Protein AF-A0A7R8WXT2-F1 (afdb_monomer_lite)

Sequence (133 aa):
MSAAHSLGHPGIGGRECNRTSRGADSCDTLCCGRGYDTSPVLVTTRCRCRFHWCCRVECQQCNEWREIHTCKVRPPQQKVKPPNIQGRVGCPSEASNSSTNVHEKIWQTSRQRLPPAPDEALVILAERATRAF

InterPro domains:
  IPR005817 Wnt [PF00110] (5-72)
  IPR005817 Wnt [PTHR12027] (5-72)
  IPR043158 Wnt, C-terminal domain [G3DSA:3.30.2460.20] (13-72)

Organism: NCBI:txid163714

Foldseek 3Di:
DDDDPDPPDDALWQDWADCPDPDCRHCCNSLVNQFWDKDKDWDWDWDDWDDDPPDDIDTDTDIDIDITITHDRDPDPPPPPPPPPDDDDDDDDDDDDDDDDDPVPPVPPPPDDDDDDPPPPPPVVVVVPPPPD

Structure (mmCIF, N/CA/C/O backbone):
data_AF-A0A7R8WXT2-F1
#
_entry.id   AF-A0A7R8WXT2-F1
#
loop_
_atom_site.group_PDB
_atom_site.id
_atom_site.type_symbol
_atom_site.label_atom_id
_atom_site.label_alt_id
_atom_site.label_comp_id
_atom_site.label_asym_id
_atom_site.label_entity_id
_atom_site.label_seq_id
_atom_site.pdbx_PDB_ins_code
_atom_site.Cartn_x
_atom_site.Cartn_y
_atom_site.Cartn_z
_atom_site.occupancy
_atom_site.B_iso_or_equiv
_atom_site.auth_seq_id
_atom_site.auth_comp_id
_atom_site.auth_asym_id
_atom_site.auth_atom_id
_atom_site.pdbx_PDB_model_num
ATOM 1 N N . MET A 1 1 ? 3.563 21.322 -27.003 1.00 39.78 1 MET A N 1
ATOM 2 C CA . MET A 1 1 ? 2.653 20.346 -26.368 1.00 39.78 1 MET A CA 1
ATOM 3 C C . MET A 1 1 ? 2.522 19.164 -27.310 1.00 39.78 1 MET A C 1
ATOM 5 O O . MET A 1 1 ? 1.687 19.193 -28.201 1.00 39.78 1 MET A O 1
ATOM 9 N N . SER A 1 2 ? 3.424 18.190 -27.213 1.00 39.62 2 SER A N 1
ATOM 10 C CA . SER A 1 2 ? 3.443 17.066 -28.152 1.00 39.62 2 SER A CA 1
ATOM 11 C C . SER A 1 2 ? 2.533 15.962 -27.629 1.00 39.62 2 SER A C 1
ATOM 13 O O . SER A 1 2 ? 2.898 15.233 -26.709 1.00 39.62 2 SER A O 1
ATOM 15 N N . ALA A 1 3 ? 1.329 15.890 -28.192 1.00 55.09 3 ALA A N 1
ATOM 16 C CA . ALA A 1 3 ? 0.419 14.769 -28.037 1.00 55.09 3 ALA A CA 1
ATOM 17 C C . ALA A 1 3 ? 0.876 13.637 -28.967 1.00 55.09 3 ALA A C 1
ATOM 19 O O . ALA A 1 3 ? 0.879 13.792 -30.186 1.00 55.09 3 ALA A O 1
ATOM 20 N N . ALA A 1 4 ? 1.265 12.499 -28.395 1.00 51.97 4 ALA A N 1
ATOM 21 C CA . ALA A 1 4 ? 1.297 11.251 -29.139 1.00 51.97 4 ALA A CA 1
ATOM 22 C C . ALA A 1 4 ? -0.155 10.792 -29.318 1.00 51.97 4 ALA A C 1
ATOM 24 O O . ALA A 1 4 ? -0.841 10.492 -28.340 1.00 51.97 4 ALA A O 1
ATOM 25 N N . HIS A 1 5 ? -0.645 10.775 -30.555 1.00 64.44 5 HIS A N 1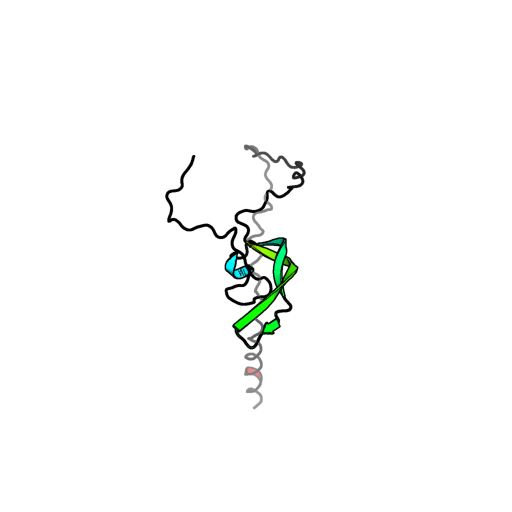
ATOM 26 C CA . HIS A 1 5 ? -1.898 10.107 -30.884 1.00 64.44 5 HIS A CA 1
ATOM 27 C C . HIS A 1 5 ? -1.612 8.603 -30.981 1.00 64.44 5 HIS A C 1
ATOM 29 O O . HIS A 1 5 ? -1.289 8.075 -32.039 1.00 64.44 5 HIS A O 1
ATOM 35 N N . SER A 1 6 ? -1.633 7.928 -29.837 1.00 54.97 6 SER A N 1
ATOM 36 C CA . SER A 1 6 ? -1.360 6.498 -29.705 1.00 54.97 6 SER A CA 1
ATOM 37 C C . SER A 1 6 ? -2.312 5.949 -28.655 1.00 54.97 6 SER A C 1
ATOM 39 O O . SER A 1 6 ? -2.297 6.467 -27.542 1.00 54.97 6 SER A O 1
ATOM 41 N N . LEU A 1 7 ? -3.152 4.980 -29.049 1.00 56.31 7 LEU A N 1
ATOM 42 C CA . LEU A 1 7 ? -4.060 4.156 -28.231 1.00 56.31 7 LEU A CA 1
ATOM 43 C C . LEU A 1 7 ? -4.052 4.532 -26.744 1.00 56.31 7 LEU A C 1
ATOM 45 O O . LEU A 1 7 ? -3.061 4.273 -26.066 1.00 56.31 7 LEU A O 1
ATOM 49 N N . GLY A 1 8 ? -5.143 5.140 -26.265 1.00 49.22 8 GLY A N 1
ATOM 50 C CA . GLY A 1 8 ? -5.321 5.639 -24.898 1.00 49.22 8 GLY A CA 1
ATOM 51 C C . GLY A 1 8 ? -5.174 4.562 -23.821 1.00 49.22 8 GLY A C 1
ATOM 52 O O . GLY A 1 8 ? -6.149 4.148 -23.204 1.00 49.22 8 GLY A O 1
ATOM 53 N N . HIS A 1 9 ? -3.946 4.110 -23.592 1.00 56.72 9 HIS A N 1
ATOM 54 C CA . HIS A 1 9 ? -3.579 3.197 -22.535 1.00 56.72 9 HIS A CA 1
ATOM 55 C C . HIS A 1 9 ? -2.861 4.005 -21.451 1.00 56.72 9 HIS A C 1
ATOM 57 O O . HIS A 1 9 ? -1.768 4.525 -21.705 1.00 56.72 9 HIS A O 1
ATOM 63 N N . PRO A 1 10 ? -3.445 4.144 -20.249 1.00 64.44 10 PRO A N 1
ATOM 64 C CA . PRO A 1 10 ? -2.744 4.756 -19.134 1.00 64.44 10 PRO A CA 1
ATOM 65 C C . PRO A 1 10 ? -1.491 3.922 -18.863 1.00 64.44 10 PRO A C 1
ATOM 67 O O . PRO A 1 10 ? -1.584 2.716 -18.623 1.00 64.44 10 PRO A O 1
ATOM 70 N N . GLY A 1 11 ? -0.319 4.557 -18.965 1.00 69.62 11 GLY A N 1
ATOM 71 C CA . GLY A 1 11 ? 0.967 3.904 -18.736 1.00 69.62 11 GLY A CA 1
ATOM 72 C C . GLY A 1 11 ? 1.009 3.135 -17.408 1.00 69.62 11 GLY A C 1
ATOM 73 O O . GLY A 1 11 ? 0.207 3.344 -16.503 1.00 69.62 11 GLY A O 1
ATOM 74 N N . ILE A 1 12 ? 1.964 2.220 -17.278 1.00 75.69 12 ILE A N 1
ATOM 75 C CA . ILE A 1 12 ? 2.044 1.288 -16.138 1.00 75.69 12 ILE A CA 1
ATOM 76 C C . ILE A 1 12 ? 2.392 1.936 -14.794 1.00 75.69 12 ILE A C 1
ATOM 78 O O . ILE A 1 12 ? 2.227 1.306 -13.754 1.00 75.69 12 ILE A O 1
ATOM 82 N N . GLY A 1 13 ? 2.916 3.160 -14.786 1.00 81.06 13 GLY A N 1
ATOM 83 C CA . GLY A 1 13 ? 3.381 3.757 -13.543 1.00 81.06 13 GLY A CA 1
ATOM 84 C C . GLY A 1 13 ? 2.278 4.493 -12.786 1.00 81.06 13 GLY A C 1
ATOM 85 O O . GLY A 1 13 ? 1.305 4.963 -13.371 1.00 81.06 13 GLY A O 1
ATOM 86 N N . GLY A 1 14 ? 2.429 4.553 -11.465 1.00 81.81 14 GLY A N 1
ATOM 87 C CA . GLY A 1 14 ? 1.360 4.992 -10.565 1.00 81.81 14 GLY A CA 1
ATOM 88 C C . GLY A 1 14 ? 0.401 3.872 -10.138 1.00 81.81 14 GLY A C 1
ATOM 89 O O . GLY A 1 14 ? -0.482 4.123 -9.327 1.00 81.81 14 GLY A O 1
ATOM 90 N N . ARG A 1 15 ? 0.571 2.641 -10.644 1.00 87.19 15 ARG A N 1
ATOM 91 C CA . ARG A 1 15 ? -0.215 1.472 -10.221 1.00 87.19 15 ARG A CA 1
ATOM 92 C C . ARG A 1 15 ? 0.313 0.917 -8.901 1.00 87.19 15 ARG A C 1
ATOM 94 O O . ARG A 1 15 ? 1.515 0.675 -8.797 1.00 87.19 15 ARG A O 1
ATOM 101 N N . GLU A 1 16 ? -0.573 0.711 -7.931 1.00 89.25 16 GLU A N 1
ATOM 102 C CA . GLU A 1 16 ? -0.248 0.001 -6.692 1.00 89.25 16 GLU A CA 1
ATOM 103 C C . GLU A 1 16 ? -0.043 -1.490 -6.987 1.00 89.25 16 GLU A C 1
ATOM 105 O O . GLU A 1 16 ? -0.782 -2.088 -7.772 1.00 89.25 16 GLU A O 1
ATOM 110 N N . CYS A 1 17 ? 0.979 -2.083 -6.382 1.00 89.44 17 CYS A N 1
ATOM 111 C CA . CYS A 1 17 ? 1.309 -3.491 -6.533 1.00 89.44 17 CYS A CA 1
ATOM 112 C C . CYS A 1 17 ? 1.622 -4.124 -5.175 1.00 89.44 17 CYS A C 1
ATOM 114 O O . CYS A 1 17 ? 1.987 -3.436 -4.221 1.00 89.44 17 CYS A O 1
ATOM 116 N N . ASN A 1 18 ? 1.513 -5.451 -5.076 1.00 90.44 18 ASN A N 1
ATOM 117 C CA . ASN A 1 18 ? 1.825 -6.158 -3.839 1.00 90.44 18 ASN A CA 1
ATOM 118 C C . ASN A 1 18 ? 3.152 -6.914 -3.965 1.00 90.44 18 ASN A C 1
ATOM 120 O O . ASN A 1 18 ? 3.263 -7.880 -4.718 1.00 90.44 18 ASN A O 1
ATOM 124 N N . ARG A 1 19 ? 4.158 -6.519 -3.176 1.00 86.88 19 ARG A N 1
ATOM 125 C CA . ARG A 1 19 ? 5.474 -7.177 -3.161 1.00 86.88 19 ARG A CA 1
ATOM 126 C C . ARG A 1 19 ? 5.430 -8.604 -2.606 1.00 86.88 19 ARG A C 1
ATOM 128 O O . ARG A 1 19 ? 6.264 -9.424 -2.965 1.00 86.88 19 ARG A O 1
ATOM 135 N N . THR A 1 20 ? 4.492 -8.902 -1.709 1.00 85.44 20 THR A N 1
ATOM 136 C CA . THR A 1 20 ? 4.408 -10.224 -1.059 1.00 85.44 20 THR A CA 1
ATOM 137 C C . THR A 1 20 ? 3.643 -11.253 -1.892 1.00 85.44 20 THR A C 1
ATOM 139 O O . THR A 1 20 ? 3.776 -12.454 -1.654 1.00 85.44 20 THR A O 1
ATOM 142 N N . SER A 1 21 ? 2.880 -10.803 -2.893 1.00 86.31 21 SER A N 1
ATOM 143 C CA . SER A 1 21 ? 2.208 -11.695 -3.836 1.00 86.31 21 SER A CA 1
ATOM 144 C C . SER A 1 21 ? 3.219 -12.307 -4.804 1.00 86.31 21 SER A C 1
ATOM 146 O O . SER A 1 21 ? 4.095 -11.619 -5.320 1.00 86.31 21 SER A O 1
ATOM 148 N N . ARG A 1 22 ? 3.079 -13.608 -5.075 1.00 80.25 22 ARG A N 1
ATOM 149 C CA . ARG A 1 22 ? 3.867 -14.341 -6.084 1.00 80.25 22 ARG A CA 1
ATOM 150 C C . ARG A 1 22 ? 3.107 -14.544 -7.403 1.00 80.25 22 ARG A C 1
ATOM 152 O O . ARG A 1 22 ? 3.603 -15.231 -8.286 1.00 80.25 22 ARG A O 1
ATOM 159 N N . GLY A 1 23 ? 1.889 -14.006 -7.508 1.00 83.25 23 GLY A N 1
ATOM 160 C CA . GLY A 1 23 ? 0.999 -14.191 -8.657 1.00 83.25 23 GLY A CA 1
ATOM 161 C C . GLY A 1 23 ? 1.001 -13.012 -9.632 1.00 83.25 23 GLY A C 1
ATOM 162 O O . GLY A 1 23 ? 1.949 -12.226 -9.690 1.00 83.25 23 GLY A O 1
ATOM 163 N N . ALA A 1 24 ? -0.103 -12.859 -10.365 1.00 83.81 24 ALA A N 1
ATOM 164 C CA . ALA A 1 24 ? -0.317 -11.749 -11.298 1.00 83.81 24 ALA A CA 1
ATOM 165 C C . ALA A 1 24 ? -0.320 -10.368 -10.613 1.00 83.81 24 ALA A C 1
ATOM 167 O O . ALA A 1 24 ? 0.007 -9.377 -11.257 1.00 83.81 24 ALA A O 1
ATOM 168 N N . ASP A 1 25 ? -0.607 -10.319 -9.307 1.00 84.62 25 ASP A N 1
ATOM 169 C CA . ASP A 1 25 ? -0.597 -9.089 -8.499 1.00 84.62 25 ASP A CA 1
ATOM 170 C C . ASP A 1 25 ? 0.797 -8.713 -7.967 1.00 84.62 25 ASP A C 1
ATOM 172 O O . ASP A 1 25 ? 0.954 -7.743 -7.217 1.00 84.62 25 ASP A O 1
ATOM 176 N N . SER A 1 26 ? 1.817 -9.509 -8.304 1.00 90.94 26 SER A N 1
ATOM 177 C CA . SER A 1 26 ? 3.196 -9.230 -7.916 1.00 90.94 26 SER A CA 1
ATOM 178 C C . SER A 1 26 ? 3.698 -7.958 -8.592 1.00 90.94 26 SER A C 1
ATOM 180 O O . SER A 1 26 ? 3.446 -7.712 -9.773 1.00 90.94 26 SER A O 1
ATOM 182 N N . CYS A 1 27 ? 4.467 -7.156 -7.858 1.00 89.19 27 CYS A N 1
ATOM 183 C CA . CYS A 1 27 ? 5.092 -5.957 -8.413 1.00 89.19 27 CYS A CA 1
ATOM 184 C C . CYS A 1 27 ? 6.005 -6.250 -9.613 1.00 89.19 27 CYS A C 1
ATOM 186 O O . CYS A 1 27 ? 6.071 -5.442 -10.536 1.00 89.19 27 CYS A O 1
ATOM 188 N N . ASP A 1 28 ? 6.676 -7.402 -9.642 1.00 87.81 28 ASP A N 1
ATOM 189 C CA . ASP A 1 28 ? 7.551 -7.769 -10.759 1.00 87.81 28 ASP A CA 1
ATOM 190 C C . ASP A 1 28 ? 6.754 -7.969 -12.053 1.00 87.81 28 ASP A C 1
ATOM 192 O O . ASP A 1 28 ? 7.171 -7.510 -13.120 1.00 87.81 28 ASP A O 1
ATOM 196 N N . THR A 1 29 ? 5.563 -8.565 -11.943 1.00 87.88 29 THR A N 1
ATOM 197 C CA . THR A 1 29 ? 4.661 -8.788 -13.079 1.00 87.88 29 THR A CA 1
ATOM 198 C C . THR A 1 29 ? 3.914 -7.505 -13.452 1.00 87.88 29 THR A C 1
ATOM 200 O O . THR A 1 29 ? 3.970 -7.073 -14.603 1.00 87.88 29 THR A O 1
ATOM 203 N N . LEU A 1 30 ? 3.283 -6.831 -12.483 1.00 87.62 30 LEU A N 1
ATOM 204 C CA . LEU A 1 30 ? 2.501 -5.607 -12.711 1.00 87.62 30 LEU A CA 1
ATOM 205 C C . LEU A 1 30 ? 3.350 -4.442 -13.230 1.00 87.62 30 LEU A C 1
ATOM 207 O O . LEU A 1 30 ? 2.907 -3.688 -14.097 1.00 87.62 30 LEU A O 1
ATOM 211 N N . CYS A 1 31 ? 4.581 -4.304 -12.733 1.00 88.25 31 CYS A N 1
ATOM 212 C CA . CYS A 1 31 ? 5.502 -3.250 -13.151 1.00 88.25 31 CYS A CA 1
ATOM 213 C C . CYS A 1 31 ? 6.446 -3.696 -14.284 1.00 88.25 31 CYS A C 1
ATOM 215 O O . CYS A 1 31 ? 7.386 -2.965 -14.612 1.00 88.25 31 CYS A O 1
ATOM 217 N N . CYS A 1 32 ? 6.217 -4.872 -14.889 1.00 86.69 32 CYS A N 1
ATOM 218 C CA . CYS A 1 32 ? 6.996 -5.411 -16.012 1.00 86.69 32 CYS A CA 1
ATOM 219 C C . CYS A 1 32 ? 8.519 -5.436 -15.749 1.00 86.69 32 CYS A C 1
ATOM 221 O O . CYS A 1 32 ? 9.308 -5.100 -16.634 1.00 86.69 32 CYS A O 1
ATOM 223 N N . GLY A 1 33 ? 8.938 -5.723 -14.513 1.00 84.31 33 GLY A N 1
ATOM 224 C CA . GLY A 1 33 ? 10.349 -5.753 -14.110 1.00 84.31 33 GLY A CA 1
ATOM 225 C C . GLY A 1 33 ? 11.059 -4.391 -14.023 1.00 84.31 33 GLY A C 1
ATOM 226 O O . GLY A 1 33 ? 12.274 -4.351 -13.851 1.00 84.31 33 GLY A O 1
ATOM 227 N N . ARG A 1 34 ? 10.347 -3.257 -14.115 1.00 84.56 34 ARG A N 1
ATOM 228 C CA . ARG A 1 34 ? 10.949 -1.902 -14.040 1.00 84.56 34 ARG A CA 1
ATOM 229 C C . ARG A 1 34 ? 11.186 -1.396 -12.613 1.00 84.56 34 ARG A C 1
ATOM 231 O O . ARG A 1 34 ? 11.718 -0.302 -12.421 1.00 84.56 34 ARG A O 1
ATOM 238 N N . GLY A 1 35 ? 10.781 -2.185 -11.622 1.00 87.12 35 GLY A N 1
ATOM 239 C CA . GLY A 1 35 ? 10.819 -1.828 -10.211 1.00 87.12 35 GLY A CA 1
ATOM 240 C C . GLY A 1 35 ? 9.672 -0.914 -9.772 1.00 87.12 35 GLY A C 1
ATOM 241 O O . GLY A 1 35 ? 8.859 -0.431 -10.565 1.00 87.12 35 GLY A O 1
ATOM 242 N N . TYR A 1 36 ? 9.625 -0.683 -8.466 1.00 89.56 36 TYR A N 1
ATOM 243 C CA . TYR A 1 36 ? 8.576 0.056 -7.769 1.00 89.56 36 TYR A CA 1
ATOM 244 C C . TYR A 1 36 ? 9.194 0.977 -6.706 1.00 89.56 36 TYR A C 1
ATOM 246 O O . TYR A 1 36 ? 10.347 0.795 -6.300 1.00 89.56 36 TYR A O 1
ATOM 254 N N . ASP A 1 37 ? 8.456 2.007 -6.305 1.00 89.38 37 ASP A N 1
ATOM 255 C CA . ASP A 1 37 ? 8.764 2.847 -5.146 1.00 89.38 37 ASP A CA 1
ATOM 256 C C . ASP A 1 37 ? 7.950 2.376 -3.948 1.00 89.38 37 ASP A C 1
ATOM 258 O O . ASP A 1 37 ? 6.806 1.964 -4.101 1.00 89.38 37 ASP A O 1
ATOM 262 N N . THR A 1 38 ? 8.547 2.424 -2.759 1.00 90.94 38 THR A N 1
ATOM 263 C CA . THR A 1 38 ? 7.869 2.088 -1.502 1.00 90.94 38 THR A CA 1
ATOM 264 C C . THR A 1 38 ? 7.745 3.353 -0.679 1.00 90.94 38 THR A C 1
ATOM 266 O O . THR A 1 38 ? 8.756 3.993 -0.396 1.00 90.94 38 THR A O 1
ATOM 269 N N . SER A 1 39 ? 6.519 3.726 -0.325 1.00 89.88 39 SER A N 1
ATOM 270 C CA . SER A 1 39 ? 6.248 4.913 0.486 1.00 89.88 39 SER A CA 1
ATOM 271 C C . SER A 1 39 ? 5.422 4.536 1.716 1.00 89.88 39 SER A C 1
ATOM 273 O O . SER A 1 39 ? 4.391 3.876 1.564 1.00 89.88 39 SER A O 1
ATOM 275 N N . PRO A 1 40 ? 5.841 4.937 2.930 1.00 91.56 40 PRO A N 1
ATOM 276 C CA . PRO A 1 40 ? 5.026 4.771 4.122 1.00 91.56 40 PRO A CA 1
ATOM 277 C C . PRO A 1 40 ? 3.891 5.797 4.111 1.00 91.56 40 PRO A C 1
ATOM 279 O O . PRO A 1 40 ? 4.122 6.999 3.971 1.00 91.56 40 PRO A O 1
ATOM 282 N N . VAL A 1 41 ? 2.662 5.327 4.281 1.00 93.56 41 VAL A N 1
ATOM 283 C CA . VAL A 1 41 ? 1.472 6.168 4.405 1.00 93.56 41 VAL A CA 1
ATOM 284 C C . VAL A 1 41 ? 0.746 5.859 5.706 1.00 93.56 41 VAL A C 1
ATOM 286 O O . VAL A 1 41 ? 0.716 4.717 6.167 1.00 93.56 41 VAL A O 1
ATOM 289 N N . LEU A 1 42 ? 0.150 6.885 6.304 1.00 94.88 42 LEU A N 1
ATOM 290 C CA . LEU A 1 42 ? -0.715 6.719 7.462 1.00 94.88 42 LEU A CA 1
ATOM 291 C C . LEU A 1 42 ? -2.138 6.440 6.973 1.00 94.88 42 LEU A C 1
ATOM 293 O O . LEU A 1 42 ? -2.774 7.309 6.380 1.00 94.88 42 LEU A O 1
ATOM 297 N N . VAL A 1 43 ? -2.633 5.229 7.213 1.00 94.25 43 VAL A N 1
ATOM 298 C CA . VAL A 1 43 ? -3.973 4.797 6.809 1.00 94.25 43 VAL A CA 1
ATOM 299 C C . VAL A 1 43 ? -4.888 4.786 8.023 1.00 94.25 43 VAL A C 1
ATOM 301 O O . VAL A 1 43 ? -4.631 4.100 9.012 1.00 94.25 43 VAL A O 1
ATOM 304 N N . THR A 1 44 ? -5.992 5.520 7.934 1.00 95.94 44 THR A N 1
ATOM 305 C CA . THR A 1 44 ? -7.058 5.467 8.934 1.00 95.94 44 THR A CA 1
ATOM 306 C C . THR A 1 44 ? -8.002 4.315 8.609 1.00 95.94 44 THR A C 1
ATOM 308 O O . THR A 1 44 ? -8.707 4.328 7.602 1.00 95.94 44 THR A O 1
ATOM 311 N N . THR A 1 45 ? -8.023 3.305 9.470 1.00 96.06 45 THR A N 1
ATOM 312 C CA . THR A 1 45 ? -8.880 2.122 9.356 1.00 96.06 45 THR A CA 1
ATOM 313 C C . THR A 1 45 ? -9.875 2.064 10.512 1.00 96.06 45 THR A C 1
ATOM 315 O O . THR A 1 45 ? -9.693 2.688 11.558 1.00 96.06 45 THR A O 1
ATOM 318 N N . ARG A 1 46 ? -10.971 1.321 10.333 1.00 95.44 46 ARG A N 1
ATOM 319 C CA . ARG A 1 46 ? -11.920 1.052 11.420 1.00 95.44 46 ARG A CA 1
ATOM 320 C C . ARG A 1 46 ? -11.488 -0.205 12.164 1.00 95.44 46 ARG A C 1
ATOM 322 O O . ARG A 1 46 ? -11.350 -1.264 11.563 1.00 95.44 46 ARG A O 1
ATOM 329 N N . CYS A 1 47 ? -11.301 -0.083 13.469 1.00 95.50 47 CYS A N 1
ATOM 330 C CA . CYS A 1 47 ? -10.813 -1.134 14.352 1.00 95.50 47 CYS A CA 1
ATOM 331 C C . CYS A 1 47 ? -11.748 -1.300 15.560 1.00 95.50 47 CYS A C 1
ATOM 333 O O . CYS A 1 47 ? -12.571 -0.430 15.855 1.00 95.50 47 CYS A O 1
ATOM 335 N N . ARG A 1 48 ? -11.602 -2.419 16.285 1.00 94.31 48 ARG A N 1
ATOM 336 C CA . ARG A 1 48 ? -12.330 -2.707 17.541 1.00 94.31 48 ARG A CA 1
ATOM 337 C C . ARG A 1 48 ? -13.846 -2.493 17.430 1.00 94.31 48 ARG A C 1
ATOM 339 O O . ARG A 1 48 ? -14.456 -1.839 18.273 1.00 94.31 48 ARG A O 1
ATOM 346 N N . CYS A 1 49 ? -14.439 -3.034 16.371 1.00 96.25 49 CYS A N 1
ATOM 347 C CA . CYS A 1 49 ? -15.873 -2.937 16.147 1.00 96.25 49 CYS A CA 1
ATOM 348 C C . CYS A 1 49 ? -16.650 -3.777 17.169 1.00 96.25 49 CYS A C 1
ATOM 350 O O . CYS A 1 49 ? -16.345 -4.953 17.369 1.00 96.25 49 CYS A O 1
ATOM 352 N N . ARG A 1 50 ? -17.666 -3.182 17.794 1.00 94.81 50 ARG A N 1
ATOM 353 C CA . ARG A 1 50 ? -18.635 -3.863 18.655 1.00 94.81 50 ARG A CA 1
ATOM 354 C C . ARG A 1 50 ? -19.973 -3.935 17.942 1.00 94.81 50 ARG A C 1
ATOM 356 O O . ARG A 1 50 ? -20.473 -2.930 17.440 1.00 94.81 50 ARG A O 1
ATOM 363 N N . PHE A 1 51 ? -20.533 -5.135 17.895 1.00 95.81 51 PHE A N 1
ATOM 364 C CA . PHE A 1 51 ? -21.851 -5.371 17.334 1.00 95.81 51 PHE A CA 1
ATOM 365 C C . PHE A 1 51 ? -22.898 -5.262 18.439 1.00 95.81 51 PHE A C 1
ATOM 367 O O . PHE A 1 51 ? -22.889 -6.035 19.395 1.00 95.81 51 PHE A O 1
ATOM 374 N N . HIS A 1 52 ? -23.799 -4.298 18.299 1.00 94.12 52 HIS A N 1
ATOM 375 C CA . HIS A 1 52 ? -24.992 -4.181 19.118 1.00 94.12 52 HIS A CA 1
ATOM 376 C C . HIS A 1 52 ? -26.094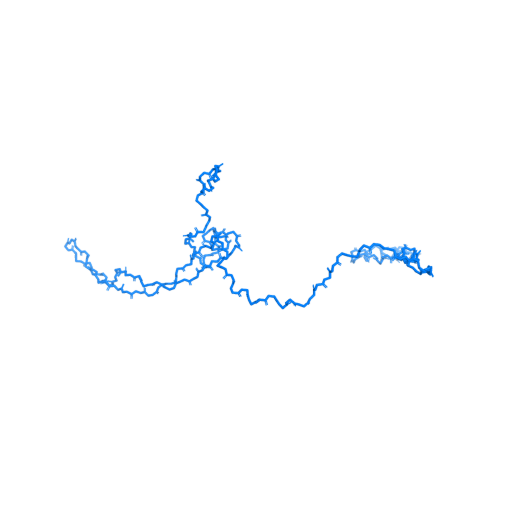 -4.991 18.456 1.00 94.12 52 HIS A C 1
ATOM 378 O O . HIS A 1 52 ? -26.582 -4.624 17.384 1.00 94.12 52 HIS A O 1
ATOM 384 N N . TRP A 1 53 ? -26.479 -6.080 19.123 1.00 89.88 53 TRP A N 1
ATOM 385 C CA . TRP A 1 53 ? -27.441 -7.077 18.644 1.00 89.88 53 TRP A CA 1
ATOM 386 C C . TRP A 1 53 ? -28.817 -6.504 18.277 1.00 89.88 53 TRP A C 1
ATOM 388 O O . TRP A 1 53 ? -29.583 -7.157 17.580 1.00 89.88 53 TRP A O 1
ATOM 398 N N . CYS A 1 54 ? -29.109 -5.263 18.673 1.00 89.12 54 CYS A N 1
ATOM 399 C CA . CYS A 1 54 ? -30.266 -4.542 18.175 1.00 89.12 54 CYS A CA 1
ATOM 400 C C . CYS A 1 54 ? -30.141 -4.247 16.671 1.00 89.12 54 CYS A C 1
ATOM 402 O O . CYS A 1 54 ? -30.907 -4.822 15.907 1.00 89.12 54 CYS A O 1
ATOM 404 N N . CYS A 1 55 ? -29.208 -3.394 16.219 1.00 91.00 55 CYS A N 1
ATOM 405 C CA . CYS A 1 55 ? -29.110 -3.010 14.796 1.00 91.00 55 CYS A CA 1
ATOM 406 C C . CYS A 1 55 ? -27.783 -2.344 14.353 1.00 91.00 55 CYS A C 1
ATOM 408 O O . CYS A 1 55 ? -27.729 -1.820 13.238 1.00 91.00 55 CYS A O 1
ATOM 410 N N . ARG A 1 56 ? -26.745 -2.218 15.196 1.00 94.19 56 ARG A N 1
ATOM 411 C CA . ARG A 1 56 ? -25.638 -1.276 14.911 1.00 94.19 56 ARG A CA 1
ATOM 412 C C . ARG A 1 56 ? -24.263 -1.868 15.174 1.00 94.19 56 ARG A C 1
ATOM 414 O O . ARG A 1 56 ? -24.032 -2.499 16.195 1.00 94.19 56 ARG A O 1
ATOM 421 N N . VAL A 1 57 ? -23.322 -1.586 14.278 1.00 96.12 57 VAL A N 1
ATOM 422 C CA . VAL A 1 57 ? -21.892 -1.816 14.506 1.00 96.12 57 VAL A CA 1
ATOM 423 C C . VAL A 1 57 ? -21.244 -0.481 14.863 1.00 96.12 57 VAL A C 1
ATOM 425 O O . VAL A 1 57 ? -21.307 0.464 14.079 1.00 96.12 57 VAL A O 1
ATOM 428 N N . GLU A 1 58 ? -20.609 -0.400 16.027 1.00 95.44 58 GLU A N 1
ATOM 429 C CA . GLU A 1 58 ? -19.826 0.764 16.450 1.00 95.44 58 GLU A CA 1
ATOM 430 C C . GLU A 1 58 ? -18.337 0.432 16.394 1.00 95.44 58 GLU A C 1
ATOM 432 O O . GLU A 1 58 ? -17.888 -0.509 17.042 1.00 95.44 58 GLU A O 1
ATOM 437 N N . CYS A 1 59 ? -17.562 1.199 15.626 1.00 97.25 59 CYS A N 1
ATOM 438 C CA . CYS A 1 59 ? -16.121 0.997 15.458 1.00 97.25 59 CYS A CA 1
ATOM 439 C C . CYS A 1 59 ? -15.332 2.233 15.889 1.00 97.25 59 CYS A C 1
ATOM 441 O O . CYS A 1 59 ? -15.797 3.362 15.742 1.00 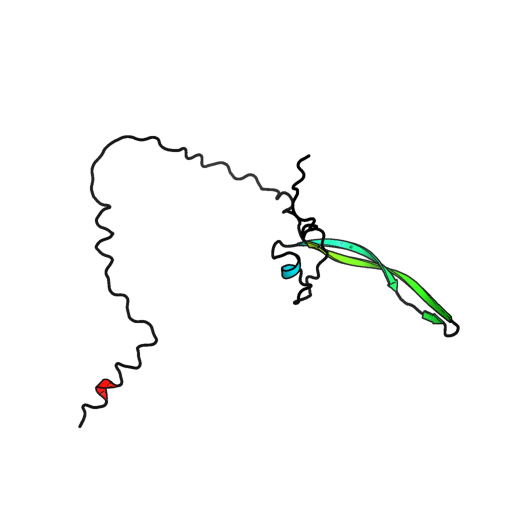97.25 59 CYS A O 1
ATOM 443 N N . GLN A 1 60 ? -14.099 2.016 16.339 1.00 96.81 60 GLN A N 1
ATOM 444 C CA . GLN A 1 60 ? -13.122 3.077 16.582 1.00 96.81 60 GLN A CA 1
ATOM 445 C C . GLN A 1 60 ? -12.314 3.344 15.303 1.00 96.81 60 GLN A C 1
ATOM 447 O O . GLN A 1 60 ? -12.168 2.456 14.462 1.00 96.81 60 GLN A O 1
ATOM 452 N N . GLN A 1 61 ? -11.784 4.558 15.143 1.00 96.94 61 GLN A N 1
ATOM 453 C CA . GLN A 1 61 ? -10.803 4.857 14.094 1.00 96.94 61 GLN A CA 1
ATOM 454 C C . GLN A 1 61 ? -9.395 4.602 14.636 1.00 96.94 61 GLN A C 1
ATOM 456 O O . GLN A 1 61 ? -9.008 5.177 15.651 1.00 96.94 61 GLN A O 1
ATOM 461 N N . CYS A 1 62 ? -8.645 3.737 13.962 1.00 96.31 62 CYS A N 1
ATOM 462 C CA . CYS A 1 62 ? -7.237 3.479 14.226 1.00 96.31 62 CYS A CA 1
ATOM 463 C C . CYS A 1 62 ? -6.404 3.995 13.058 1.00 96.31 62 CYS A C 1
ATOM 465 O O . CYS A 1 62 ? -6.731 3.741 11.902 1.00 96.31 62 CYS A O 1
ATOM 467 N N . ASN A 1 63 ? -5.295 4.658 13.361 1.00 96.12 63 ASN A N 1
ATOM 468 C CA . ASN A 1 63 ? -4.314 5.042 12.357 1.00 96.12 63 ASN A CA 1
ATOM 469 C C . ASN A 1 63 ? -3.179 4.020 12.370 1.00 96.12 63 ASN A C 1
ATOM 471 O O . ASN A 1 63 ? -2.619 3.731 13.426 1.00 96.12 63 ASN A O 1
ATOM 475 N N . GLU A 1 64 ? -2.859 3.472 11.207 1.00 94.44 64 GLU A N 1
ATOM 476 C CA . GLU A 1 64 ? -1.821 2.463 11.030 1.00 94.44 64 GLU A CA 1
ATOM 477 C C . GLU A 1 64 ? -0.880 2.895 9.904 1.00 94.44 64 GLU A C 1
ATOM 479 O O . GLU A 1 64 ? -1.324 3.385 8.866 1.00 94.44 64 GLU A O 1
ATOM 484 N N . TRP A 1 65 ? 0.424 2.714 10.103 1.00 93.75 65 TRP A N 1
ATOM 485 C CA . TRP A 1 65 ? 1.403 2.909 9.039 1.00 93.75 65 TRP A CA 1
ATOM 486 C C . TRP A 1 65 ? 1.388 1.704 8.104 1.00 93.75 65 TRP A C 1
ATOM 488 O O . TRP A 1 65 ? 1.585 0.574 8.545 1.00 93.75 65 TRP A O 1
ATOM 498 N N . ARG A 1 66 ? 1.182 1.946 6.810 1.00 90.81 66 ARG A N 1
ATOM 499 C CA . ARG A 1 66 ? 1.285 0.921 5.768 1.00 90.81 66 ARG A CA 1
ATOM 500 C C . ARG A 1 66 ? 2.276 1.338 4.701 1.00 90.81 66 ARG A C 1
ATOM 502 O O . ARG A 1 66 ? 2.365 2.507 4.339 1.00 90.81 66 ARG A O 1
ATOM 509 N N . GLU A 1 67 ? 3.007 0.359 4.191 1.00 91.50 67 GLU A N 1
ATOM 510 C CA . GLU A 1 67 ? 3.860 0.531 3.023 1.00 91.50 67 GLU A CA 1
ATOM 511 C C . GLU A 1 67 ? 3.019 0.324 1.765 1.00 91.50 67 GLU A C 1
ATOM 513 O O . GLU A 1 67 ? 2.456 -0.751 1.562 1.00 91.50 67 GLU A O 1
ATOM 518 N N . ILE A 1 68 ? 2.936 1.351 0.924 1.00 91.44 68 ILE A N 1
ATOM 519 C CA . ILE A 1 68 ? 2.354 1.237 -0.413 1.00 91.44 68 ILE A CA 1
ATOM 520 C C . ILE A 1 68 ? 3.495 1.114 -1.418 1.00 91.44 68 ILE A C 1
ATOM 522 O O . ILE A 1 68 ? 4.459 1.888 -1.371 1.00 91.44 68 ILE A O 1
ATOM 526 N N . HIS A 1 69 ? 3.380 0.143 -2.325 1.00 92.25 69 HIS A N 1
ATOM 527 C CA . HIS A 1 69 ? 4.327 -0.059 -3.416 1.00 92.25 69 HIS A CA 1
ATOM 528 C C . HIS A 1 69 ? 3.702 0.373 -4.739 1.00 92.25 69 HIS A C 1
ATOM 530 O O . HIS A 1 69 ? 2.646 -0.129 -5.115 1.00 92.25 69 HIS A O 1
ATOM 536 N N . THR A 1 70 ? 4.372 1.264 -5.466 1.00 90.75 70 THR A N 1
ATOM 537 C CA . THR A 1 70 ? 3.832 1.855 -6.695 1.00 90.75 70 THR A CA 1
ATOM 538 C C . THR A 1 70 ? 4.800 1.685 -7.859 1.00 90.75 70 THR A C 1
ATOM 540 O O . THR A 1 70 ? 5.993 1.964 -7.731 1.00 90.75 70 THR A O 1
ATOM 543 N N . CYS A 1 71 ? 4.301 1.260 -9.021 1.00 89.69 71 CYS A N 1
ATOM 544 C CA . CYS A 1 71 ? 5.119 1.072 -10.217 1.00 89.69 71 CYS A CA 1
ATOM 545 C C . CYS A 1 71 ? 5.752 2.381 -10.710 1.00 89.69 71 CYS A C 1
ATOM 547 O O . CYS A 1 71 ? 5.091 3.422 -10.813 1.00 89.69 71 CYS A O 1
ATOM 549 N N . LYS A 1 72 ? 7.024 2.305 -11.114 1.00 87.31 72 LYS A N 1
ATOM 550 C CA . LYS A 1 72 ? 7.783 3.436 -11.665 1.00 87.31 72 LYS A CA 1
ATOM 551 C C . LYS A 1 72 ? 7.372 3.729 -13.113 1.00 87.31 72 LYS A C 1
ATOM 553 O O . LYS A 1 72 ? 7.495 2.869 -13.979 1.00 87.31 72 LYS A O 1
ATOM 558 N N . VAL A 1 73 ? 6.916 4.956 -13.404 1.00 71.75 73 VAL A N 1
ATOM 559 C CA . VAL A 1 73 ? 6.578 5.405 -14.782 1.00 71.75 73 VAL A CA 1
ATOM 560 C C . VAL A 1 73 ? 7.850 5.626 -15.610 1.00 71.75 73 VAL A C 1
ATOM 562 O O . VAL A 1 73 ? 7.916 5.310 -16.795 1.00 71.75 73 VAL A O 1
ATOM 565 N N . ARG A 1 74 ? 8.863 6.205 -14.968 1.00 63.78 74 ARG A N 1
ATOM 566 C CA . ARG A 1 74 ? 10.207 6.493 -15.469 1.00 63.78 74 ARG A CA 1
ATOM 567 C C . ARG A 1 74 ? 11.142 6.455 -14.261 1.00 63.78 74 ARG A C 1
ATOM 569 O O . ARG A 1 74 ? 10.665 6.715 -13.154 1.00 63.78 74 ARG A O 1
ATOM 576 N N . PRO A 1 75 ? 12.435 6.134 -14.430 1.00 53.38 75 PRO A N 1
ATOM 577 C CA . PRO A 1 75 ? 13.372 6.274 -13.329 1.00 53.38 75 PRO A CA 1
ATOM 578 C C . PRO A 1 75 ? 13.257 7.708 -12.782 1.00 53.38 75 PRO A C 1
ATOM 580 O O . PRO A 1 75 ? 13.237 8.649 -13.587 1.00 53.38 75 PRO A O 1
ATOM 583 N N . PRO A 1 76 ? 13.156 7.907 -11.451 1.00 55.38 76 PRO A N 1
ATOM 584 C CA . PRO A 1 76 ? 13.446 9.220 -10.893 1.00 55.38 76 PRO A CA 1
ATOM 585 C C . PRO A 1 76 ? 14.826 9.581 -11.421 1.00 55.38 76 PRO A C 1
ATOM 587 O O . PRO A 1 76 ? 15.670 8.686 -11.514 1.00 55.38 76 PRO A O 1
ATOM 590 N N . GLN A 1 77 ? 15.036 10.833 -11.838 1.00 52.06 77 GLN A N 1
ATOM 591 C CA . GLN A 1 77 ? 16.362 11.282 -12.238 1.00 52.06 77 GLN A CA 1
ATOM 592 C C . GLN A 1 77 ? 17.338 10.792 -11.180 1.00 52.06 77 GLN A C 1
ATOM 594 O O . GLN A 1 77 ? 17.314 11.251 -10.035 1.00 52.06 77 GLN A O 1
ATOM 599 N N . GLN A 1 78 ? 18.112 9.768 -11.551 1.00 54.44 78 GLN A N 1
ATOM 600 C CA . GLN A 1 78 ? 19.203 9.294 -10.740 1.00 54.44 78 GLN A CA 1
ATOM 601 C C . GLN A 1 78 ? 19.956 10.566 -10.400 1.00 54.44 78 GLN A C 1
ATOM 603 O O . GLN A 1 78 ? 20.244 11.375 -11.286 1.00 54.44 78 GLN A O 1
ATOM 608 N N . LYS A 1 79 ? 20.281 10.760 -9.125 1.00 49.81 79 LYS A N 1
ATOM 609 C CA . LYS A 1 79 ? 21.483 11.520 -8.824 1.00 49.81 79 LYS A CA 1
ATOM 610 C C . LYS A 1 79 ? 22.618 10.743 -9.481 1.00 49.81 79 LYS A C 1
ATOM 612 O O . LYS A 1 79 ? 23.244 9.893 -8.857 1.00 49.81 79 LYS A O 1
ATOM 617 N N . VAL A 1 80 ? 22.807 10.958 -10.779 1.00 54.81 80 VAL A N 1
ATOM 618 C CA . VAL A 1 80 ? 23.976 10.530 -11.512 1.00 54.81 80 VAL A CA 1
ATOM 619 C C . VAL A 1 80 ? 25.067 11.342 -10.845 1.00 54.81 80 VAL A C 1
ATOM 621 O O . VAL A 1 80 ? 25.173 12.549 -11.062 1.00 54.81 80 VAL A O 1
ATOM 624 N N . LYS A 1 81 ? 25.829 10.712 -9.944 1.00 45.50 81 LYS A N 1
ATOM 625 C CA . LYS A 1 81 ? 27.153 11.230 -9.611 1.00 45.50 81 LYS A CA 1
ATOM 626 C C . LYS A 1 81 ? 27.807 11.478 -10.970 1.00 45.50 81 LYS A C 1
ATOM 628 O O . LYS A 1 81 ? 27.772 10.550 -11.784 1.00 45.50 81 LYS A O 1
ATOM 633 N N . PRO A 1 82 ? 28.281 12.702 -11.255 1.00 58.44 82 PRO A N 1
ATOM 634 C CA . PRO A 1 82 ? 28.753 13.037 -12.585 1.00 58.44 82 PRO A CA 1
ATOM 635 C C . PRO A 1 82 ? 29.717 11.942 -13.046 1.00 58.44 82 PRO A C 1
ATOM 637 O O . PRO A 1 82 ? 30.555 11.509 -12.242 1.00 58.44 82 PRO A O 1
ATOM 640 N N . PRO A 1 83 ? 29.578 11.441 -14.285 1.00 59.75 83 PRO A N 1
ATOM 641 C CA . PRO A 1 83 ? 30.610 10.591 -14.841 1.00 59.75 83 PRO A CA 1
ATOM 642 C C . PRO A 1 83 ? 31.920 11.364 -14.713 1.00 59.75 83 PRO A C 1
ATOM 644 O O . PRO A 1 83 ? 31.983 12.551 -15.034 1.00 59.75 83 PRO A O 1
ATOM 647 N N . ASN A 1 84 ? 32.945 10.714 -14.169 1.00 59.22 84 ASN A N 1
ATOM 648 C CA . ASN A 1 84 ? 34.287 11.260 -14.210 1.00 59.22 84 ASN A CA 1
ATOM 649 C C . ASN A 1 84 ? 34.655 11.405 -15.694 1.00 59.22 84 ASN A C 1
ATOM 651 O O . ASN A 1 84 ? 34.903 10.407 -16.370 1.00 59.22 84 ASN A O 1
ATOM 655 N N . ILE A 1 85 ? 34.588 12.629 -16.225 1.00 64.38 85 ILE A N 1
ATOM 656 C CA . ILE A 1 85 ? 34.969 12.927 -17.604 1.00 64.38 85 ILE A CA 1
ATOM 657 C C . ILE A 1 85 ? 36.496 12.961 -17.641 1.00 64.38 85 ILE A C 1
ATOM 659 O O . ILE A 1 85 ? 37.118 14.018 -17.586 1.00 64.38 85 ILE A O 1
ATOM 663 N N . GLN A 1 86 ? 37.100 11.784 -17.752 1.00 55.09 86 GLN A N 1
ATOM 664 C CA . GLN A 1 86 ? 38.471 11.625 -18.218 1.00 55.09 86 GLN A CA 1
ATOM 665 C C . GLN A 1 86 ? 38.505 10.480 -19.219 1.0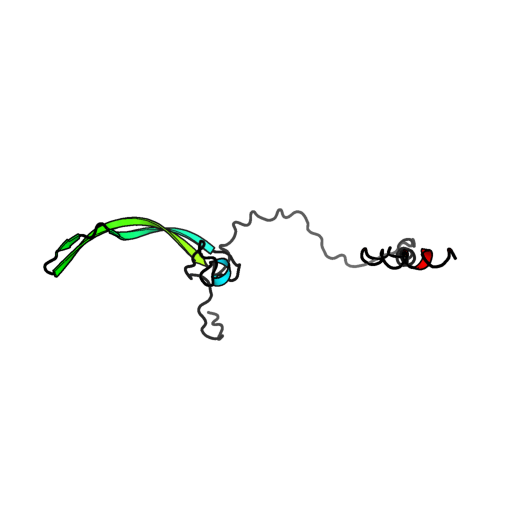0 55.09 86 GLN A C 1
ATOM 667 O O . GLN A 1 86 ? 38.555 9.306 -18.870 1.00 55.09 86 GLN A O 1
ATOM 672 N N . GLY A 1 87 ? 38.407 10.867 -20.490 1.00 46.66 87 GLY A N 1
ATOM 673 C CA . GLY A 1 87 ? 38.442 9.947 -21.617 1.00 46.66 87 GLY A CA 1
ATOM 674 C C . GLY A 1 87 ? 37.806 10.542 -22.863 1.00 46.66 87 GLY A C 1
ATOM 675 O O . GLY A 1 87 ? 36.827 10.016 -23.377 1.00 46.66 87 GLY A O 1
ATOM 676 N N . ARG A 1 88 ? 38.335 11.671 -23.340 1.00 57.88 88 ARG A N 1
ATOM 677 C CA . ARG A 1 88 ? 38.068 12.139 -24.701 1.00 57.88 88 ARG A CA 1
ATOM 678 C C . ARG A 1 88 ? 38.950 11.293 -25.619 1.00 57.88 88 ARG A C 1
ATOM 680 O O . ARG A 1 88 ? 40.166 11.432 -25.559 1.00 57.88 88 ARG A O 1
ATOM 687 N N . VAL A 1 89 ? 38.368 10.432 -26.447 1.00 55.12 89 VAL A N 1
ATOM 688 C CA . VAL A 1 89 ? 39.086 9.834 -27.581 1.00 55.12 89 VAL A CA 1
ATOM 689 C C . VAL A 1 89 ? 38.316 10.235 -28.829 1.00 55.12 89 VAL A C 1
ATOM 691 O O . VAL A 1 89 ? 37.172 9.831 -29.024 1.00 55.12 89 VAL A O 1
ATOM 694 N N . GLY A 1 90 ? 38.902 11.163 -29.583 1.00 51.50 90 GLY A N 1
ATOM 695 C CA . GLY A 1 90 ? 38.367 11.621 -30.859 1.00 51.50 90 GLY A CA 1
ATOM 696 C C . GLY A 1 90 ? 38.499 10.551 -31.939 1.00 51.50 90 GLY A C 1
ATOM 697 O O . GLY A 1 90 ? 39.244 9.584 -31.786 1.00 51.50 90 GLY A O 1
ATOM 698 N N . CYS A 1 91 ? 37.783 10.749 -33.042 1.00 48.22 91 CYS A N 1
ATOM 699 C CA . CYS A 1 91 ? 37.968 9.969 -34.260 1.00 48.22 91 CYS A CA 1
ATOM 700 C C . CYS A 1 91 ? 39.357 10.263 -34.854 1.00 48.22 91 CYS A C 1
ATOM 702 O O . CYS A 1 91 ? 39.647 11.436 -35.102 1.00 48.22 91 CYS A O 1
ATOM 704 N N . PRO A 1 92 ? 40.208 9.258 -35.121 1.00 60.62 92 PRO A N 1
ATOM 705 C CA . PRO A 1 92 ? 41.393 9.470 -35.934 1.00 60.62 92 PRO A CA 1
ATOM 706 C C . PRO A 1 92 ? 41.011 9.473 -37.420 1.00 60.62 92 PRO A C 1
ATOM 708 O O . PRO A 1 92 ? 40.571 8.465 -37.971 1.00 60.62 92 PRO A O 1
ATOM 711 N N . SER A 1 93 ? 41.175 10.634 -38.053 1.00 58.94 93 SER A N 1
ATOM 712 C CA . SER A 1 93 ? 41.406 10.767 -39.493 1.00 58.94 93 SER A CA 1
ATOM 713 C C . SER A 1 93 ? 42.809 10.250 -39.854 1.00 58.94 93 SER A C 1
ATOM 715 O O . SER A 1 93 ? 43.732 10.345 -39.049 1.00 58.94 93 SER A O 1
ATOM 717 N N . GLU A 1 94 ? 42.923 9.694 -41.058 1.00 50.28 94 GLU A N 1
ATOM 718 C CA . GLU A 1 94 ? 43.955 8.785 -41.582 1.00 50.28 94 GLU A CA 1
ATOM 719 C C . GLU A 1 94 ? 45.403 9.311 -41.751 1.00 50.28 94 GLU A C 1
ATOM 721 O O . GLU A 1 94 ? 45.665 10.511 -41.717 1.00 50.28 94 GLU A O 1
ATOM 726 N N . ALA A 1 95 ? 46.273 8.337 -42.096 1.00 51.50 95 ALA A N 1
ATOM 727 C CA . ALA A 1 95 ? 47.619 8.380 -42.705 1.00 51.50 95 ALA A CA 1
ATOM 728 C C . ALA A 1 95 ? 48.807 8.409 -41.710 1.00 51.50 95 ALA A C 1
ATOM 730 O O . ALA A 1 95 ? 48.842 9.224 -40.804 1.00 51.50 95 ALA A O 1
ATOM 731 N N . SER A 1 96 ? 49.872 7.597 -41.802 1.00 53.00 96 SER A N 1
ATOM 732 C CA . SER A 1 96 ? 50.436 6.810 -42.911 1.00 53.00 96 SER A CA 1
ATOM 733 C C . SER A 1 96 ? 51.540 5.836 -42.417 1.00 53.00 96 SER A C 1
ATOM 735 O O . SER A 1 96 ? 52.251 6.126 -41.463 1.00 53.00 96 SER A O 1
ATOM 737 N N . ASN A 1 97 ? 51.654 4.695 -43.111 1.00 55.00 97 ASN A N 1
ATOM 738 C CA . ASN A 1 97 ? 52.805 3.810 -43.384 1.00 55.00 97 ASN A CA 1
ATOM 739 C C . ASN A 1 97 ? 53.853 3.472 -42.297 1.00 55.00 97 ASN A C 1
ATOM 741 O O . ASN A 1 97 ? 54.786 4.232 -42.061 1.00 55.00 97 ASN A O 1
ATOM 745 N N . SER A 1 98 ? 53.855 2.209 -41.848 1.00 54.25 98 SER A N 1
ATOM 746 C CA . SER A 1 98 ? 55.089 1.408 -41.755 1.00 54.25 98 SER A CA 1
ATOM 747 C C . SER A 1 98 ? 54.764 -0.086 -41.700 1.00 54.25 98 SER A C 1
ATOM 749 O O . SER A 1 98 ? 54.047 -0.566 -40.823 1.00 54.25 98 SER A O 1
ATOM 751 N N . SER A 1 99 ? 55.281 -0.811 -42.684 1.00 58.78 99 SER A N 1
ATOM 752 C CA . SER A 1 99 ? 55.249 -2.261 -42.810 1.00 58.78 99 SER A CA 1
ATOM 753 C C . SER A 1 99 ? 55.806 -2.959 -41.567 1.00 58.78 99 SER A C 1
ATOM 755 O O . SER A 1 99 ? 56.943 -2.716 -41.192 1.00 58.78 99 SER A O 1
ATOM 757 N N . THR A 1 100 ? 55.066 -3.905 -40.991 1.00 59.69 100 THR A N 1
ATOM 758 C CA . THR A 1 100 ? 55.602 -5.209 -40.552 1.00 59.69 100 THR A CA 1
ATOM 759 C C . THR A 1 100 ? 54.442 -6.185 -40.342 1.00 59.69 100 THR A C 1
ATOM 761 O O . THR A 1 100 ? 53.609 -6.056 -39.451 1.00 59.69 100 THR A O 1
ATOM 764 N N . ASN A 1 101 ? 54.384 -7.172 -41.232 1.00 58.53 101 ASN A N 1
ATOM 765 C CA . ASN A 1 101 ? 53.506 -8.334 -41.188 1.00 58.53 101 ASN A CA 1
ATOM 766 C C . ASN A 1 101 ? 53.712 -9.151 -39.900 1.00 58.53 101 ASN A C 1
ATOM 768 O O . ASN A 1 101 ? 54.734 -9.822 -39.789 1.00 58.53 101 ASN A O 1
ATOM 772 N N . VAL A 1 102 ? 52.739 -9.173 -38.978 1.00 59.28 102 VAL A N 1
ATOM 773 C CA . VAL A 1 102 ? 52.645 -10.225 -37.930 1.00 59.28 102 VAL A CA 1
ATOM 774 C C . VAL A 1 102 ? 51.200 -10.670 -37.636 1.00 59.28 102 VAL A C 1
ATOM 776 O O . VAL A 1 102 ? 50.995 -11.773 -37.137 1.00 59.28 102 VAL A O 1
ATOM 779 N N . HIS A 1 103 ? 50.167 -9.897 -37.988 1.00 51.19 103 HIS A N 1
ATOM 780 C CA . HIS A 1 103 ? 48.796 -10.211 -37.549 1.00 51.19 103 HIS A CA 1
ATOM 781 C C . HIS A 1 103 ? 47.958 -11.065 -38.524 1.00 51.19 103 HIS A C 1
ATOM 783 O O . HIS A 1 103 ? 46.833 -11.437 -38.202 1.00 51.19 103 HIS A O 1
ATOM 789 N N . GLU A 1 104 ? 48.504 -11.453 -39.682 1.00 55.88 104 GLU A N 1
ATOM 790 C CA . GLU A 1 104 ? 47.813 -12.301 -40.673 1.00 55.88 104 GLU A CA 1
ATOM 791 C C . GLU A 1 104 ? 48.216 -13.791 -40.595 1.00 55.88 104 GLU A C 1
ATOM 793 O O . GLU A 1 104 ? 48.172 -14.527 -41.575 1.00 55.88 104 GLU A O 1
ATOM 798 N N . LYS A 1 105 ? 48.634 -14.266 -39.411 1.00 52.97 105 LYS A N 1
ATOM 799 C CA . LYS A 1 105 ? 48.961 -15.687 -39.160 1.00 52.97 105 LYS A CA 1
ATOM 800 C C . LYS A 1 105 ? 48.247 -16.325 -37.964 1.00 52.97 105 LYS A C 1
ATOM 802 O O . LYS A 1 105 ? 48.576 -17.447 -37.601 1.00 52.97 105 LYS A O 1
ATOM 807 N N . ILE A 1 106 ? 47.254 -15.664 -37.366 1.00 58.00 106 ILE A N 1
ATOM 808 C CA . ILE A 1 106 ? 46.536 -16.218 -36.198 1.00 58.00 106 ILE A CA 1
ATOM 809 C C . ILE A 1 106 ? 45.268 -16.991 -36.610 1.00 58.00 106 ILE A C 1
ATOM 811 O O . ILE A 1 106 ? 44.860 -17.920 -35.922 1.00 58.00 106 ILE A O 1
ATOM 815 N N . TRP A 1 107 ? 44.684 -16.710 -37.782 1.00 50.47 107 TRP A N 1
ATOM 816 C CA . TRP A 1 107 ? 43.491 -17.430 -38.258 1.00 50.47 107 TRP A CA 1
ATOM 817 C C . TRP A 1 107 ? 43.764 -18.824 -38.858 1.00 50.47 107 TRP A C 1
ATOM 819 O O . TRP A 1 107 ? 42.819 -19.570 -39.106 1.00 50.47 107 TRP A O 1
ATOM 829 N N . GLN A 1 108 ? 45.027 -19.212 -39.080 1.00 55.72 108 GLN A N 1
ATOM 830 C CA . GLN A 1 108 ? 45.371 -20.503 -39.703 1.00 55.72 108 GLN A CA 1
ATOM 831 C C . GLN A 1 108 ? 45.715 -21.624 -38.701 1.00 55.72 108 GLN A C 1
ATOM 833 O O . GLN A 1 108 ? 45.719 -22.793 -39.083 1.00 55.72 108 GLN A O 1
ATOM 838 N N . THR A 1 109 ? 45.935 -21.321 -37.418 1.00 57.50 109 THR A N 1
ATOM 839 C CA . THR A 1 109 ? 46.477 -22.278 -36.425 1.00 57.50 109 THR A CA 1
ATOM 840 C C . THR A 1 109 ? 45.507 -22.667 -35.306 1.00 57.50 109 THR A C 1
ATOM 842 O O . THR A 1 109 ? 45.933 -23.190 -34.281 1.00 57.50 109 THR A O 1
ATOM 845 N N . SER A 1 110 ? 44.199 -22.497 -35.521 1.00 53.47 110 SER A N 1
ATOM 846 C CA . SER A 1 110 ? 43.159 -22.892 -34.550 1.00 53.47 110 SER A CA 1
ATOM 847 C C . SER A 1 110 ? 42.169 -23.931 -35.090 1.00 53.47 110 SER A C 1
ATOM 849 O O . SER A 1 110 ? 41.117 -24.148 -34.498 1.00 53.47 110 SER A O 1
ATOM 851 N N . ARG A 1 111 ? 42.506 -24.648 -36.177 1.00 58.34 111 ARG A N 1
ATOM 852 C CA . ARG A 1 111 ? 41.953 -25.997 -36.415 1.00 58.34 111 ARG A CA 1
ATOM 853 C C . ARG A 1 111 ? 42.713 -26.996 -35.546 1.00 58.34 111 ARG A C 1
ATOM 855 O O . ARG A 1 111 ? 43.501 -27.797 -36.040 1.00 58.34 111 ARG A O 1
ATOM 862 N N . GLN A 1 112 ? 42.489 -26.938 -34.241 1.00 50.31 112 GLN A N 1
ATOM 863 C CA . GLN A 1 112 ? 42.833 -28.033 -33.344 1.00 50.31 112 GLN A CA 1
ATOM 864 C C . GLN A 1 112 ? 41.532 -28.671 -32.864 1.00 50.31 112 GLN A C 1
ATOM 866 O O . GLN A 1 112 ? 40.603 -27.986 -32.447 1.00 50.31 112 GLN A O 1
ATOM 871 N N . ARG A 1 113 ? 41.468 -29.993 -33.051 1.00 54.72 113 ARG A N 1
ATOM 872 C CA . ARG A 1 113 ? 40.374 -30.900 -32.692 1.00 54.72 113 ARG A CA 1
ATOM 873 C C . ARG A 1 113 ? 39.769 -30.537 -31.335 1.00 54.72 113 ARG A C 1
ATOM 875 O O . ARG A 1 113 ? 40.479 -30.560 -30.334 1.00 54.72 113 ARG A O 1
ATOM 882 N N . LEU A 1 114 ? 38.461 -30.286 -31.304 1.00 54.97 114 LEU A N 1
ATOM 883 C CA . LEU A 1 114 ? 37.706 -30.370 -30.058 1.00 54.97 114 LEU A CA 1
ATOM 884 C C . LEU A 1 114 ? 37.738 -31.828 -29.546 1.00 54.97 114 LEU A C 1
ATOM 886 O O . LEU A 1 114 ? 37.600 -32.746 -30.360 1.00 54.97 114 LEU A O 1
ATOM 890 N N . PRO A 1 115 ? 37.900 -32.058 -28.232 1.00 57.41 115 PRO A N 1
ATOM 891 C CA . PRO A 1 115 ? 37.635 -33.358 -27.615 1.00 57.41 115 PRO A CA 1
ATOM 892 C C . PRO A 1 115 ? 36.127 -33.692 -27.681 1.00 57.41 115 PRO A C 1
ATOM 894 O O . PRO A 1 115 ? 35.310 -32.766 -27.688 1.00 57.41 115 PRO A O 1
ATOM 897 N N . PRO A 1 116 ? 35.733 -34.980 -27.745 1.00 54.66 116 PRO A N 1
ATOM 898 C CA . PRO A 1 116 ? 34.324 -35.369 -27.806 1.00 54.66 116 PRO A CA 1
ATOM 899 C C . PRO A 1 116 ? 33.573 -35.041 -26.503 1.00 54.66 116 PRO A C 1
ATOM 901 O O . PRO A 1 116 ? 34.156 -35.008 -25.418 1.00 54.66 116 PRO A O 1
ATOM 904 N N . ALA A 1 117 ? 32.272 -34.779 -26.646 1.00 58.16 117 ALA A N 1
ATOM 905 C CA . ALA A 1 117 ? 31.325 -34.490 -25.571 1.00 58.16 117 ALA A CA 1
ATOM 906 C C . ALA A 1 117 ? 31.176 -35.676 -24.582 1.00 58.16 117 ALA A C 1
ATOM 908 O O . ALA A 1 117 ? 31.482 -36.815 -24.932 1.00 58.16 117 ALA A O 1
ATOM 909 N N . PRO A 1 118 ? 30.701 -35.439 -23.343 1.00 55.31 118 PRO A N 1
ATOM 910 C CA . PRO A 1 118 ? 30.733 -36.428 -22.264 1.00 55.31 118 PRO A CA 1
ATOM 911 C C . PRO A 1 118 ? 29.634 -37.512 -22.309 1.00 55.31 118 PRO A C 1
ATOM 913 O O . PRO A 1 118 ? 29.521 -38.255 -21.337 1.00 55.31 118 PRO A O 1
ATOM 916 N N . ASP A 1 119 ? 28.845 -37.647 -23.384 1.00 58.62 119 ASP A N 1
ATOM 917 C CA . ASP A 1 119 ? 27.856 -38.739 -23.534 1.00 58.62 119 ASP A CA 1
ATOM 918 C C . ASP A 1 119 ? 28.285 -39.875 -24.492 1.00 58.62 119 ASP A C 1
ATOM 920 O O . ASP A 1 119 ? 27.564 -40.851 -24.661 1.00 58.62 119 ASP A O 1
ATOM 924 N N . GLU A 1 120 ? 29.521 -39.837 -25.002 1.00 53.88 120 GLU A N 1
ATOM 925 C CA . GLU A 1 120 ? 30.089 -40.829 -25.936 1.00 53.88 120 GLU A CA 1
ATOM 926 C C . GLU A 1 120 ? 31.110 -41.779 -25.258 1.00 53.88 120 GLU A C 1
ATOM 928 O O . GLU A 1 120 ? 32.059 -42.264 -25.872 1.00 53.88 120 GLU A O 1
ATOM 933 N N . ALA A 1 121 ? 30.960 -42.061 -23.959 1.00 50.28 121 ALA A N 1
ATOM 934 C CA . ALA A 1 121 ? 31.826 -43.009 -23.235 1.00 50.28 121 ALA A CA 1
ATOM 935 C C . ALA A 1 121 ? 31.330 -44.473 -23.283 1.00 50.28 121 ALA A C 1
ATOM 937 O O . ALA A 1 121 ? 32.043 -45.385 -22.863 1.00 50.28 121 ALA A O 1
ATOM 938 N N . LEU A 1 122 ? 30.120 -44.719 -23.797 1.00 51.75 122 LEU A N 1
ATOM 939 C CA . LEU A 1 122 ? 29.477 -46.041 -23.789 1.00 51.75 122 LEU A CA 1
ATOM 940 C C . LEU A 1 122 ? 29.762 -46.898 -25.035 1.00 51.75 122 LEU A C 1
ATOM 942 O O . LEU A 1 122 ? 29.568 -48.110 -24.989 1.00 51.75 122 LEU A O 1
ATOM 946 N N . VAL A 1 123 ? 30.271 -46.316 -26.125 1.00 54.31 123 VAL A N 1
ATOM 947 C CA . VAL A 1 123 ? 30.476 -47.046 -27.393 1.00 54.31 123 VAL A CA 1
ATOM 948 C C . VAL A 1 123 ? 31.831 -47.776 -27.437 1.00 54.31 123 VAL A C 1
ATOM 950 O O . VAL A 1 123 ? 31.916 -48.895 -27.934 1.00 54.31 123 VAL A O 1
ATOM 953 N N . ILE A 1 124 ? 32.889 -47.225 -26.826 1.00 49.38 124 ILE A N 1
ATOM 954 C CA . ILE A 1 124 ? 34.260 -47.784 -26.919 1.00 49.38 124 ILE A CA 1
ATOM 955 C C . ILE A 1 124 ? 34.483 -48.995 -25.981 1.00 49.38 124 ILE A C 1
ATOM 957 O O . ILE A 1 124 ? 35.392 -49.799 -26.196 1.00 49.38 124 ILE A O 1
ATOM 961 N N . LEU A 1 125 ? 33.636 -49.186 -24.960 1.00 53.50 125 LEU A N 1
ATOM 962 C CA . LEU A 1 125 ? 33.687 -50.366 -24.080 1.00 53.50 125 LEU A CA 1
ATOM 963 C C . LE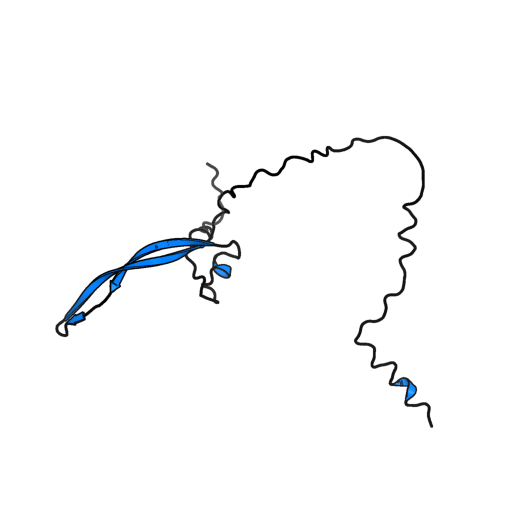U A 1 125 ? 32.978 -51.601 -24.669 1.00 53.50 125 LEU A C 1
ATOM 965 O O . LEU A 1 125 ? 33.282 -52.719 -24.254 1.00 53.50 125 LEU A O 1
ATOM 969 N N . ALA A 1 126 ? 32.092 -51.434 -25.657 1.00 55.53 126 ALA A N 1
ATOM 970 C CA . ALA A 1 126 ? 31.333 -52.541 -26.244 1.00 55.53 126 ALA A CA 1
ATOM 971 C C . ALA A 1 126 ? 32.128 -53.359 -27.287 1.00 55.53 126 ALA A C 1
ATOM 973 O O . ALA A 1 126 ? 31.865 -54.547 -27.455 1.00 55.53 126 ALA A O 1
ATOM 974 N N . GLU A 1 127 ? 33.150 -52.788 -27.937 1.00 54.97 127 GLU A N 1
ATOM 975 C CA . GLU A 1 127 ? 33.944 -53.492 -28.967 1.00 54.97 127 GLU A CA 1
ATOM 976 C C . GLU A 1 127 ? 35.094 -54.357 -28.418 1.00 54.97 127 GLU A C 1
ATOM 978 O O . GLU A 1 127 ? 35.726 -55.104 -29.165 1.00 54.97 127 GLU A O 1
ATOM 983 N N . ARG A 1 128 ? 35.378 -54.307 -27.110 1.00 54.78 128 ARG A N 1
ATOM 984 C CA . ARG A 1 128 ? 36.402 -55.166 -26.481 1.00 54.78 128 ARG A CA 1
ATOM 985 C C . ARG A 1 128 ? 35.842 -56.443 -25.845 1.00 54.78 128 ARG A C 1
ATOM 987 O O . ARG A 1 128 ? 36.630 -57.294 -25.445 1.00 54.78 128 ARG A O 1
ATOM 994 N N . ALA A 1 129 ? 34.519 -56.610 -25.781 1.00 57.34 129 ALA A N 1
ATOM 995 C CA . ALA A 1 129 ? 33.880 -57.750 -25.114 1.00 57.34 129 ALA A CA 1
ATOM 996 C C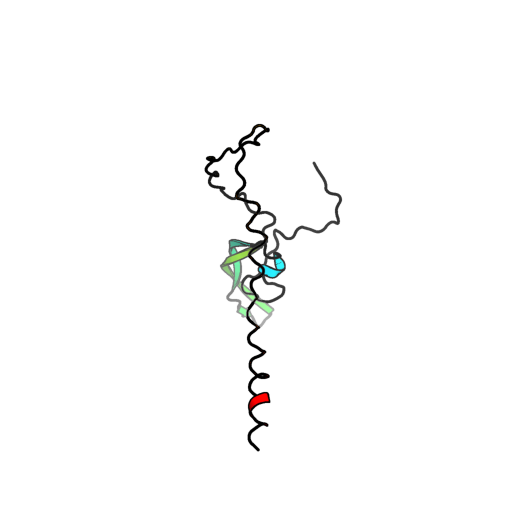 . ALA A 1 129 ? 33.567 -58.953 -26.034 1.00 57.34 129 ALA A C 1
ATOM 998 O O . ALA A 1 129 ? 33.202 -60.011 -25.533 1.00 57.34 129 ALA A O 1
ATOM 999 N N . THR A 1 130 ? 33.738 -58.843 -27.357 1.00 62.19 130 THR A N 1
ATOM 1000 C CA . THR A 1 130 ? 33.426 -59.919 -28.330 1.00 62.19 130 THR A CA 1
ATOM 1001 C C . THR A 1 130 ? 34.645 -60.558 -29.002 1.00 62.19 130 THR A C 1
ATOM 1003 O O . THR A 1 130 ? 34.486 -61.359 -29.920 1.00 62.19 130 THR A O 1
ATOM 1006 N N . ARG A 1 131 ? 35.872 -60.269 -28.545 1.00 60.06 131 ARG A N 1
ATOM 1007 C CA . ARG A 1 131 ? 37.112 -60.838 -29.118 1.00 60.06 131 ARG A CA 1
ATOM 1008 C C . ARG A 1 131 ? 37.973 -61.597 -28.102 1.00 60.06 131 ARG A C 1
ATOM 1010 O O . ARG A 1 131 ? 39.193 -61.472 -28.101 1.00 60.06 131 ARG A O 1
ATOM 1017 N N . ALA A 1 132 ? 37.313 -62.358 -27.232 1.00 58.91 132 ALA A N 1
ATOM 1018 C CA . ALA A 1 132 ? 37.935 -63.357 -26.360 1.00 58.91 132 ALA A CA 1
ATOM 1019 C C . ALA A 1 132 ? 37.123 -64.670 -26.341 1.00 58.91 132 ALA A C 1
ATOM 1021 O O . ALA A 1 132 ? 36.921 -65.273 -25.288 1.00 58.91 132 ALA A O 1
ATOM 1022 N N . PHE A 1 133 ? 36.644 -65.071 -27.523 1.00 52.97 133 PHE A N 1
ATOM 1023 C CA . PHE A 1 133 ? 36.597 -66.480 -27.914 1.00 52.97 133 PHE A CA 1
ATOM 1024 C C . PHE A 1 133 ? 37.889 -66.788 -28.673 1.00 52.97 133 PHE A C 1
ATOM 1026 O O . PHE A 1 133 ? 38.310 -65.899 -29.453 1.00 52.97 133 PHE A O 1
#

Radius of gyration: 34.63 Å; chains: 1; bounding box: 86×87×62 Å

pLDDT: mean 71.43, std 18.18, range [39.62, 97.25]

Secondary structure (DSSP, 8-state):
-----------STT-EEBTT--STTBHHHHTTTS-EEEEEEEEEEEEEEEEETTTEEEEEEEEEEEEEEEE-SS------PPP-------------------GGGSTTS----PPPPTT-SSSTTTTTSSS--